Protein AF-A0A7W5UTX1-F1 (afdb_monomer)

Structure (mmCIF, N/CA/C/O backbone):
data_AF-A0A7W5UTX1-F1
#
_entry.id   AF-A0A7W5UTX1-F1
#
loop_
_atom_site.group_PDB
_atom_site.id
_atom_site.type_symbol
_atom_site.label_atom_id
_atom_site.label_alt_id
_atom_site.label_comp_id
_atom_site.label_asym_id
_atom_site.label_entity_id
_atom_site.label_seq_id
_atom_site.pdbx_PDB_ins_code
_atom_site.Cartn_x
_atom_site.Cartn_y
_atom_site.Cartn_z
_atom_site.occupancy
_atom_site.B_iso_or_equiv
_atom_site.auth_seq_id
_atom_site.auth_comp_id
_atom_site.auth_asym_id
_atom_site.auth_atom_id
_atom_site.pdbx_PDB_model_num
ATOM 1 N N . MET A 1 1 ? 2.702 4.020 -30.287 1.00 58.25 1 MET A N 1
ATOM 2 C CA . MET A 1 1 ? 1.931 4.798 -29.283 1.00 58.25 1 MET A CA 1
ATOM 3 C C . MET A 1 1 ? 1.007 3.926 -28.423 1.00 58.25 1 MET A C 1
ATOM 5 O O . MET A 1 1 ? 0.928 4.160 -27.228 1.00 58.25 1 MET A O 1
ATOM 9 N N . GLN A 1 2 ? 0.358 2.896 -28.980 1.00 60.91 2 GLN A N 1
ATOM 10 C CA . GLN A 1 2 ? -0.616 2.057 -28.258 1.00 60.91 2 GLN A CA 1
ATOM 11 C C . GLN A 1 2 ? -0.002 1.147 -27.165 1.00 60.91 2 GLN A C 1
ATOM 13 O O . GLN A 1 2 ? -0.587 1.002 -26.098 1.00 60.91 2 GLN A O 1
ATOM 18 N N . GLN A 1 3 ? 1.208 0.613 -27.379 1.00 59.41 3 GLN A N 1
ATOM 19 C CA . GLN A 1 3 ? 1.878 -0.294 -26.427 1.00 59.41 3 GLN A CA 1
ATOM 20 C C . GLN A 1 3 ? 2.284 0.379 -25.104 1.00 59.41 3 GLN A C 1
ATOM 22 O O . GLN A 1 3 ? 2.140 -0.215 -24.042 1.00 59.41 3 GLN A O 1
ATOM 27 N N . ALA A 1 4 ? 2.734 1.637 -25.150 1.00 58.84 4 ALA A N 1
ATOM 28 C CA . ALA A 1 4 ? 3.129 2.375 -23.948 1.00 58.84 4 ALA A CA 1
ATOM 29 C C . ALA A 1 4 ? 1.930 2.677 -23.031 1.00 58.84 4 ALA A C 1
ATOM 31 O O . ALA A 1 4 ? 2.053 2.627 -21.812 1.00 58.84 4 ALA A O 1
ATOM 32 N N . LEU A 1 5 ? 0.757 2.956 -23.611 1.00 69.56 5 LEU A N 1
ATOM 33 C CA . LEU A 1 5 ? -0.466 3.201 -22.846 1.00 69.56 5 LEU A CA 1
ATOM 34 C C . LEU A 1 5 ? -0.979 1.921 -22.172 1.00 69.56 5 LEU A C 1
ATOM 36 O O . LEU A 1 5 ? -1.390 1.961 -21.016 1.00 69.56 5 LEU A O 1
ATOM 40 N N . GLN A 1 6 ? -0.923 0.792 -22.879 1.00 67.75 6 GLN A N 1
ATOM 41 C CA . GLN A 1 6 ? -1.359 -0.500 -22.351 1.00 67.75 6 GLN A CA 1
ATOM 42 C C . GLN A 1 6 ? -0.503 -0.940 -21.155 1.00 67.75 6 GLN A C 1
ATOM 44 O O . GLN A 1 6 ? -1.047 -1.243 -20.097 1.00 67.75 6 GLN A O 1
ATOM 49 N N . ALA A 1 7 ? 0.820 -0.810 -21.276 1.00 68.00 7 ALA A N 1
ATOM 50 C CA . ALA A 1 7 ? 1.771 -1.062 -20.197 1.00 68.00 7 ALA A CA 1
ATOM 51 C C . ALA A 1 7 ? 1.503 -0.226 -18.929 1.00 68.00 7 ALA A C 1
ATOM 53 O O . ALA A 1 7 ? 1.656 -0.712 -17.809 1.00 68.00 7 ALA A O 1
ATOM 54 N N . VAL A 1 8 ? 1.095 1.039 -19.088 1.00 69.81 8 VAL A N 1
ATOM 55 C CA . VAL A 1 8 ? 0.753 1.921 -17.958 1.00 69.81 8 VAL A CA 1
ATOM 56 C C . VAL A 1 8 ? -0.550 1.490 -17.278 1.00 69.81 8 VAL A C 1
ATOM 58 O O . VAL A 1 8 ? -0.637 1.531 -16.049 1.00 69.81 8 VAL A O 1
ATOM 61 N N . LEU A 1 9 ? -1.556 1.075 -18.052 1.00 74.19 9 LEU A N 1
ATOM 62 C CA . LEU A 1 9 ? -2.841 0.615 -17.518 1.00 74.19 9 LEU A CA 1
ATOM 63 C C . LEU A 1 9 ? -2.692 -0.695 -16.738 1.00 74.19 9 LEU A C 1
ATOM 65 O O . LEU A 1 9 ? -3.137 -0.766 -15.596 1.00 74.19 9 LEU A O 1
ATOM 69 N N . GLU A 1 10 ? -1.983 -1.680 -17.293 1.00 78.00 10 GLU A N 1
ATOM 70 C CA . GLU A 1 10 ? -1.730 -2.966 -16.626 1.00 78.00 10 GLU A CA 1
ATOM 71 C C . GLU A 1 10 ? -1.016 -2.781 -15.277 1.00 78.00 10 GLU A C 1
ATOM 73 O O . GLU A 1 10 ? -1.345 -3.435 -14.286 1.00 78.00 10 GLU A O 1
ATOM 78 N N . ARG A 1 11 ? -0.088 -1.819 -15.207 1.00 73.31 11 ARG A N 1
ATOM 79 C CA . ARG A 1 11 ? 0.644 -1.483 -13.980 1.00 73.31 11 ARG A CA 1
ATOM 80 C C . ARG A 1 11 ? -0.257 -0.876 -12.907 1.00 73.31 11 ARG A C 1
ATOM 82 O O . ARG A 1 11 ? -0.151 -1.239 -11.735 1.00 73.31 11 ARG A O 1
ATOM 89 N N . ARG A 1 12 ? -1.161 0.028 -13.300 1.00 74.75 12 ARG A N 1
ATOM 90 C CA . ARG A 1 12 ? -2.161 0.596 -12.385 1.00 74.75 12 ARG A CA 1
ATOM 91 C C . ARG A 1 12 ? -3.131 -0.466 -11.888 1.00 74.75 12 ARG A C 1
ATOM 93 O O . ARG A 1 12 ? -3.437 -0.470 -10.700 1.00 74.75 12 ARG A O 1
ATOM 100 N N . ASP A 1 13 ? -3.557 -1.379 -12.753 1.00 82.94 13 ASP A N 1
ATOM 101 C CA . ASP A 1 13 ? -4.436 -2.483 -12.368 1.00 82.94 13 ASP A CA 1
ATOM 102 C C . ASP A 1 13 ? -3.751 -3.440 -11.389 1.00 82.94 13 ASP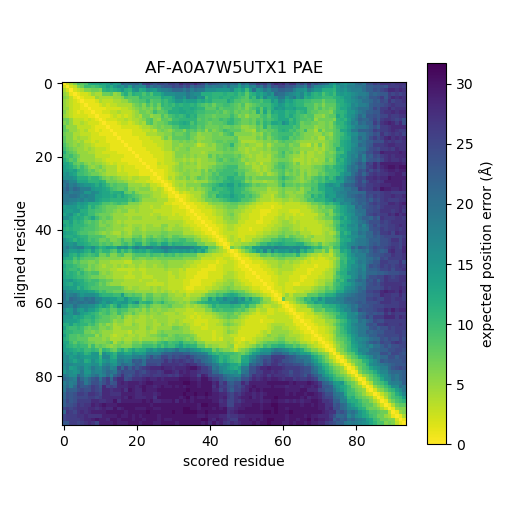 A C 1
ATOM 104 O O . ASP A 1 13 ? -4.372 -3.927 -10.445 1.00 82.94 13 ASP A O 1
ATOM 108 N N . GLU A 1 14 ? -2.459 -3.709 -11.561 1.00 79.81 14 GLU A N 1
ATOM 109 C CA . GLU A 1 14 ? -1.697 -4.544 -10.633 1.00 79.81 14 GLU A CA 1
ATOM 110 C C . GLU A 1 14 ? -1.470 -3.865 -9.274 1.00 79.81 14 GLU A C 1
ATOM 112 O O . GLU A 1 14 ? -1.720 -4.483 -8.236 1.00 79.81 14 GLU A O 1
ATOM 117 N N . GLN A 1 15 ? -1.112 -2.576 -9.257 1.00 76.94 15 GLN A N 1
ATOM 118 C CA . GLN A 1 15 ? -1.039 -1.784 -8.022 1.00 76.94 15 GLN A CA 1
ATOM 119 C C . GLN A 1 15 ? -2.392 -1.722 -7.305 1.00 76.94 15 GLN A C 1
ATOM 121 O O . GLN A 1 15 ? -2.462 -1.905 -6.088 1.00 76.94 15 GLN A O 1
ATOM 126 N N . HIS A 1 16 ? -3.472 -1.502 -8.057 1.00 78.31 16 HIS A N 1
ATOM 127 C CA . HIS A 1 16 ? -4.827 -1.460 -7.525 1.00 78.31 16 HIS A CA 1
ATOM 128 C C . HIS A 1 16 ? -5.225 -2.805 -6.906 1.00 78.31 16 HIS A C 1
ATOM 130 O O . HIS A 1 16 ? -5.653 -2.841 -5.754 1.00 78.31 16 HIS A O 1
ATOM 136 N N . ARG A 1 17 ? -5.006 -3.923 -7.614 1.00 82.44 17 ARG A N 1
ATOM 137 C CA . ARG A 1 17 ? -5.279 -5.272 -7.091 1.00 82.44 17 ARG A CA 1
ATOM 138 C C . ARG A 1 17 ? -4.475 -5.579 -5.830 1.00 82.44 17 ARG A C 1
ATOM 140 O O . ARG A 1 17 ? -5.039 -6.118 -4.881 1.00 82.44 17 ARG A O 1
ATOM 147 N N . HIS A 1 18 ? -3.193 -5.215 -5.791 1.00 80.88 18 HIS A N 1
ATOM 148 C CA . HIS A 1 18 ? -2.365 -5.412 -4.601 1.00 80.88 18 HIS A CA 1
ATOM 149 C C . HIS A 1 18 ? -2.897 -4.615 -3.405 1.00 80.88 18 HIS A C 1
ATOM 151 O O . HIS A 1 18 ? -3.018 -5.157 -2.307 1.00 80.88 18 HIS A O 1
ATOM 157 N N . ALA A 1 19 ? -3.269 -3.350 -3.616 1.00 76.06 19 ALA A N 1
ATOM 158 C CA . ALA A 1 19 ? -3.831 -2.522 -2.558 1.00 76.06 19 ALA A CA 1
ATOM 159 C C . ALA A 1 19 ? -5.141 -3.106 -2.011 1.00 76.06 19 ALA A C 1
ATOM 161 O O . ALA A 1 19 ? -5.291 -3.217 -0.797 1.00 76.06 19 ALA A O 1
ATOM 162 N N . VAL A 1 20 ? -6.043 -3.544 -2.895 1.00 81.12 20 VAL A N 1
ATOM 163 C CA . VAL A 1 20 ? -7.316 -4.173 -2.512 1.00 81.12 20 VAL A CA 1
ATOM 164 C C . VAL A 1 20 ? -7.085 -5.429 -1.671 1.00 81.12 20 VAL A C 1
ATOM 166 O O . VAL A 1 20 ? -7.667 -5.545 -0.601 1.00 81.12 20 VAL A O 1
ATOM 169 N N . GLN A 1 21 ? -6.180 -6.326 -2.073 1.00 81.12 21 GLN A N 1
ATOM 170 C CA . GLN A 1 21 ? -5.904 -7.554 -1.314 1.00 81.12 21 GLN A CA 1
ATOM 171 C C . GLN A 1 21 ? -5.390 -7.282 0.103 1.00 81.12 21 GLN A C 1
ATOM 173 O O . GLN A 1 21 ? -5.810 -7.928 1.062 1.00 81.12 21 GLN A O 1
ATOM 178 N N . VAL A 1 22 ? -4.463 -6.332 0.245 1.00 80.06 22 VAL A N 1
ATOM 179 C CA . VAL A 1 22 ? -3.891 -5.981 1.550 1.00 80.06 22 VAL A CA 1
ATOM 180 C C . VAL A 1 22 ? -4.956 -5.327 2.434 1.00 80.06 22 VAL A C 1
ATOM 182 O O . VAL A 1 22 ? -5.048 -5.648 3.620 1.00 80.06 22 VAL A O 1
ATOM 185 N N . ILE A 1 23 ? -5.788 -4.459 1.854 1.00 78.06 23 ILE A N 1
ATOM 186 C CA . ILE A 1 23 ? -6.935 -3.848 2.529 1.00 78.06 23 ILE A CA 1
ATOM 187 C C . ILE A 1 23 ? -7.906 -4.939 2.991 1.00 78.06 23 ILE A C 1
ATOM 189 O O . ILE A 1 23 ? -8.186 -5.004 4.183 1.00 78.06 23 ILE A O 1
ATOM 193 N N . ASP A 1 24 ? -8.339 -5.848 2.120 1.00 82.06 24 ASP A N 1
ATOM 194 C CA . ASP A 1 24 ? -9.280 -6.921 2.466 1.00 82.06 24 ASP A CA 1
ATOM 195 C C . ASP A 1 24 ? -8.771 -7.794 3.621 1.00 82.06 24 ASP A C 1
ATOM 197 O O . ASP A 1 24 ? -9.516 -8.082 4.558 1.00 82.06 24 ASP A O 1
ATOM 201 N N . ILE A 1 25 ? -7.486 -8.169 3.615 1.00 79.44 25 ILE A N 1
ATOM 202 C CA . ILE A 1 25 ? -6.878 -8.963 4.696 1.00 79.44 25 ILE A CA 1
ATOM 203 C C . ILE A 1 25 ? -6.905 -8.207 6.030 1.00 79.44 25 ILE A C 1
ATOM 205 O O . ILE A 1 25 ? -7.159 -8.811 7.078 1.00 79.44 25 ILE A O 1
ATOM 209 N N . VAL A 1 26 ? -6.631 -6.899 6.016 1.00 74.31 26 VAL A N 1
ATOM 210 C CA . VAL A 1 26 ? -6.648 -6.089 7.239 1.00 74.3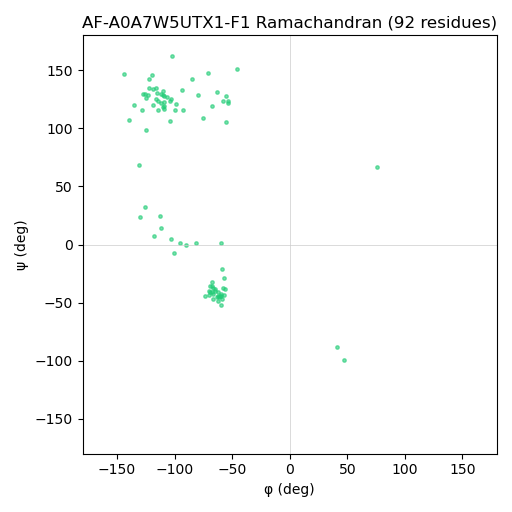1 26 VAL A CA 1
ATOM 211 C C . VAL A 1 26 ? -8.081 -5.844 7.712 1.00 74.31 26 VAL A C 1
ATOM 213 O O . VAL A 1 26 ? -8.370 -6.037 8.895 1.00 74.31 26 VAL A O 1
ATOM 216 N N . PHE A 1 27 ? -8.998 -5.505 6.806 1.00 73.44 27 PHE A N 1
ATOM 217 C CA . PHE A 1 27 ? -10.405 -5.253 7.117 1.00 73.44 27 PHE A CA 1
ATOM 218 C C . PHE A 1 27 ? -11.153 -6.510 7.569 1.00 73.44 27 PHE A C 1
ATOM 220 O O . PHE A 1 27 ? -11.980 -6.415 8.472 1.00 73.44 27 PHE A O 1
ATOM 227 N N . ALA A 1 28 ? -10.806 -7.700 7.068 1.00 79.75 28 ALA A N 1
ATOM 228 C CA . ALA A 1 28 ? -11.362 -8.967 7.555 1.00 79.75 28 ALA A CA 1
ATOM 229 C C . ALA A 1 28 ? -11.097 -9.209 9.055 1.00 79.75 28 ALA A C 1
ATOM 231 O O . ALA A 1 28 ? -11.806 -9.980 9.700 1.00 79.75 28 ALA A O 1
ATOM 232 N N . LYS A 1 29 ? -10.083 -8.547 9.627 1.00 76.88 29 LYS A N 1
ATOM 233 C CA . LYS A 1 29 ? -9.741 -8.602 11.057 1.00 76.88 29 LYS A CA 1
ATOM 234 C C . LYS A 1 29 ? -10.183 -7.355 11.831 1.00 76.88 29 LYS A C 1
ATOM 236 O O . LYS A 1 29 ? -9.851 -7.231 13.015 1.00 76.88 29 LYS A O 1
ATOM 241 N N . CYS A 1 30 ? -10.887 -6.422 11.191 1.00 82.19 30 CYS A N 1
ATOM 242 C CA . CYS A 1 30 ? -11.348 -5.191 11.823 1.00 82.19 30 CYS A CA 1
ATOM 243 C C . CYS A 1 30 ? -12.678 -5.392 12.551 1.00 82.19 30 CYS A C 1
ATOM 245 O O . CYS A 1 30 ? -13.566 -6.125 12.118 1.00 82.19 30 CYS A O 1
ATOM 247 N N . ARG A 1 31 ? -12.797 -4.730 13.695 1.00 82.31 31 ARG A N 1
ATOM 248 C CA . ARG A 1 31 ? -14.001 -4.620 14.513 1.00 82.31 31 ARG A CA 1
ATOM 249 C C . ARG A 1 31 ? -14.645 -3.249 14.277 1.00 82.31 31 ARG A C 1
ATOM 251 O O . ARG A 1 31 ? -13.960 -2.339 13.819 1.00 82.31 31 ARG A O 1
ATOM 258 N N . PRO A 1 32 ? -15.927 -3.067 14.634 1.00 80.69 32 PRO A N 1
ATOM 259 C CA . PRO A 1 32 ? -16.638 -1.802 14.423 1.00 80.69 32 PRO A CA 1
ATOM 260 C C . PRO A 1 32 ? -15.980 -0.579 15.082 1.00 80.69 32 PRO A C 1
ATOM 262 O O . PRO A 1 32 ? -16.116 0.526 14.573 1.00 80.69 32 PRO A O 1
ATOM 265 N N . ASP A 1 33 ? -15.257 -0.781 16.189 1.00 85.56 33 ASP A N 1
ATOM 266 C CA . ASP A 1 33 ? -14.583 0.290 16.940 1.00 85.56 33 ASP A CA 1
ATOM 267 C C . ASP A 1 33 ? -13.144 0.570 16.467 1.00 85.56 33 ASP A C 1
ATOM 269 O O . ASP A 1 33 ? -12.450 1.405 17.050 1.00 85.56 33 ASP A O 1
ATOM 273 N N . ASP A 1 34 ? -12.654 -0.165 15.465 1.00 87.12 34 ASP A N 1
ATOM 274 C CA . ASP A 1 34 ? -11.292 0.001 14.972 1.00 87.12 34 ASP A CA 1
ATOM 275 C C . ASP A 1 34 ? -11.209 1.213 14.039 1.00 87.12 34 ASP A C 1
ATOM 277 O O . ASP A 1 34 ? -11.948 1.327 13.061 1.00 87.12 34 ASP A O 1
ATOM 281 N N . VAL A 1 35 ? -10.252 2.104 14.300 1.00 86.44 35 VAL A N 1
ATOM 282 C CA . VAL A 1 35 ? -9.904 3.183 13.371 1.00 86.44 35 VAL A CA 1
ATOM 283 C C . VAL A 1 35 ? -8.778 2.688 12.478 1.00 86.44 35 VAL A C 1
ATOM 285 O O . VAL A 1 35 ? -7.675 2.418 12.957 1.00 86.44 35 VAL A O 1
ATOM 288 N N . VAL A 1 36 ? -9.054 2.571 11.181 1.00 85.69 36 VAL A N 1
ATOM 289 C CA . VAL A 1 36 ? -8.092 2.097 10.182 1.00 85.69 36 VAL A CA 1
ATOM 290 C C . VAL A 1 36 ? -7.665 3.257 9.293 1.00 85.69 36 VAL A C 1
ATOM 292 O O . VAL A 1 36 ? -8.481 3.840 8.582 1.00 85.69 36 VAL A O 1
ATOM 295 N N . THR A 1 37 ? -6.372 3.564 9.300 1.00 85.94 37 THR A N 1
ATOM 296 C CA . THR A 1 37 ? -5.751 4.541 8.404 1.00 85.94 37 THR A CA 1
ATOM 297 C C . THR A 1 37 ? -4.879 3.807 7.398 1.00 85.94 37 THR A C 1
ATOM 299 O O . THR A 1 37 ? -4.019 3.018 7.783 1.00 85.94 37 THR A O 1
ATOM 302 N N . CYS A 1 38 ? -5.079 4.084 6.112 1.00 84.25 38 CYS A N 1
ATOM 303 C CA . CYS A 1 38 ? -4.254 3.544 5.034 1.00 84.25 38 CYS A CA 1
ATOM 304 C C . CYS A 1 38 ? -3.449 4.679 4.399 1.00 84.25 38 CYS A C 1
ATOM 306 O O . CYS A 1 38 ? -4.013 5.699 4.012 1.00 84.25 38 CYS A O 1
ATOM 308 N N . GLU A 1 39 ? -2.142 4.488 4.272 1.00 86.06 39 GLU A N 1
ATOM 309 C CA . GLU A 1 39 ? -1.228 5.407 3.605 1.00 86.06 39 GLU A CA 1
ATOM 310 C C . GLU A 1 39 ? -0.498 4.659 2.491 1.00 86.06 39 GLU A C 1
ATOM 312 O O . GLU A 1 39 ? 0.080 3.594 2.716 1.00 86.06 39 GLU A O 1
ATOM 317 N N . SER A 1 40 ? -0.517 5.219 1.284 1.00 83.38 40 SER A N 1
ATOM 318 C CA . SER A 1 40 ? 0.231 4.693 0.148 1.00 83.38 40 SER A CA 1
ATOM 319 C C . SER A 1 40 ? 1.287 5.700 -0.277 1.00 83.38 40 SER A C 1
ATOM 321 O O . SER A 1 40 ? 0.994 6.878 -0.466 1.00 83.38 40 SER A O 1
ATOM 323 N N . THR A 1 41 ? 2.518 5.226 -0.432 1.00 85.12 41 THR A N 1
ATOM 324 C CA . THR A 1 41 ? 3.635 6.004 -0.968 1.00 85.12 41 THR A CA 1
ATOM 325 C C . THR A 1 41 ? 4.204 5.296 -2.188 1.00 85.12 41 THR A C 1
ATOM 327 O O . THR A 1 41 ? 4.393 4.079 -2.190 1.00 85.12 41 THR A O 1
ATOM 330 N N . MET A 1 42 ? 4.462 6.067 -3.243 1.00 82.50 42 MET A N 1
ATOM 331 C CA . MET A 1 42 ? 5.057 5.580 -4.483 1.00 82.50 42 MET A CA 1
ATOM 332 C C . MET A 1 42 ? 6.428 6.222 -4.649 1.00 82.50 42 MET A C 1
ATOM 334 O O . MET A 1 42 ? 6.549 7.446 -4.630 1.00 82.50 42 MET A O 1
ATOM 338 N N . LEU A 1 43 ? 7.453 5.387 -4.791 1.00 84.25 43 LEU A N 1
ATOM 339 C CA . LEU A 1 43 ? 8.822 5.810 -5.034 1.00 84.25 43 LEU A CA 1
ATOM 340 C C . LEU A 1 43 ? 9.282 5.248 -6.379 1.00 84.25 43 LEU A C 1
ATOM 342 O O . LEU A 1 43 ? 9.333 4.032 -6.561 1.00 84.25 43 LEU A O 1
ATOM 346 N N . SER A 1 44 ? 9.642 6.129 -7.304 1.00 80.69 44 SER A N 1
ATOM 347 C CA . SER A 1 44 ? 10.266 5.756 -8.574 1.00 80.69 44 SER A CA 1
ATOM 348 C C . SER A 1 44 ? 11.777 5.948 -8.445 1.00 80.69 44 SER A C 1
ATOM 350 O O . SER A 1 44 ? 12.228 7.052 -8.145 1.00 80.69 44 SER A O 1
ATOM 352 N N . ALA A 1 45 ? 12.557 4.885 -8.642 1.00 77.38 45 ALA A N 1
ATOM 353 C CA . ALA A 1 45 ? 14.018 4.913 -8.585 1.00 77.38 45 ALA A CA 1
ATOM 354 C C . ALA A 1 45 ? 14.602 4.127 -9.766 1.00 77.38 45 ALA A C 1
ATOM 356 O O . ALA A 1 45 ? 14.333 2.934 -9.882 1.00 77.38 45 ALA A O 1
ATOM 357 N N . ASP A 1 46 ? 15.386 4.805 -10.612 1.00 71.81 46 ASP A N 1
ATOM 358 C CA . ASP A 1 46 ? 16.084 4.296 -11.808 1.00 71.81 46 ASP A CA 1
ATOM 359 C C . ASP A 1 46 ? 15.265 3.310 -12.663 1.00 71.81 46 ASP A C 1
ATOM 361 O O . ASP A 1 46 ? 14.552 3.721 -13.578 1.00 71.81 46 ASP A O 1
ATOM 365 N N . ASP A 1 47 ? 15.341 2.017 -12.336 1.00 74.50 47 ASP A N 1
ATOM 366 C CA . ASP A 1 47 ? 14.739 0.904 -13.073 1.00 74.50 47 ASP A CA 1
ATOM 367 C C . ASP A 1 47 ? 13.585 0.224 -12.316 1.00 74.50 47 ASP A C 1
ATOM 369 O O . ASP A 1 47 ? 13.190 -0.896 -12.652 1.00 74.50 47 ASP A O 1
ATOM 373 N N . ARG A 1 48 ? 13.050 0.836 -11.250 1.00 77.06 48 ARG A N 1
ATOM 374 C CA . ARG A 1 48 ? 11.971 0.269 -10.422 1.00 77.06 48 ARG A CA 1
ATOM 375 C C . ARG A 1 48 ? 10.994 1.328 -9.912 1.00 77.06 48 ARG A C 1
ATOM 377 O O . ARG A 1 48 ? 11.364 2.448 -9.583 1.00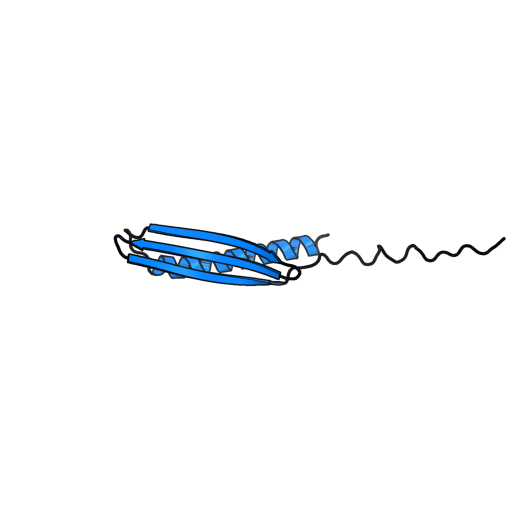 77.06 48 ARG A O 1
ATOM 384 N N . GLU A 1 49 ? 9.733 0.937 -9.783 1.00 82.06 49 GLU A N 1
ATOM 385 C CA . GLU A 1 49 ? 8.763 1.627 -8.932 1.00 82.06 49 GLU A CA 1
ATOM 386 C C . GLU A 1 49 ? 8.442 0.746 -7.739 1.00 82.06 49 GLU A C 1
ATOM 388 O O . GLU A 1 49 ? 8.097 -0.428 -7.886 1.00 82.06 49 GLU A O 1
ATOM 393 N N . VAL A 1 50 ? 8.548 1.330 -6.554 1.00 83.88 50 VAL A N 1
ATOM 394 C CA . VAL A 1 50 ? 8.187 0.701 -5.294 1.00 83.88 50 VAL A CA 1
ATOM 395 C C . VAL A 1 50 ? 6.932 1.386 -4.781 1.00 83.88 50 VAL A C 1
ATOM 397 O O . VAL A 1 50 ? 6.935 2.580 -4.487 1.00 83.88 50 VAL A O 1
ATOM 400 N N . THR A 1 51 ? 5.848 0.628 -4.673 1.00 84.81 51 THR A N 1
ATOM 401 C CA . THR A 1 51 ? 4.622 1.067 -4.007 1.00 84.81 51 THR A CA 1
ATOM 402 C C . THR A 1 51 ? 4.603 0.473 -2.611 1.00 84.81 51 THR A C 1
ATOM 404 O O . THR A 1 51 ? 4.551 -0.745 -2.452 1.00 84.81 51 THR A O 1
ATOM 407 N N . THR A 1 52 ? 4.653 1.328 -1.597 1.00 86.94 52 THR A N 1
ATOM 408 C CA . THR A 1 52 ? 4.533 0.924 -0.197 1.00 86.94 52 THR A CA 1
ATOM 409 C C . THR A 1 52 ? 3.136 1.265 0.293 1.00 86.94 52 THR A C 1
ATOM 411 O O . THR A 1 52 ? 2.706 2.414 0.207 1.00 86.94 52 THR A O 1
ATOM 414 N N . LEU A 1 53 ? 2.431 0.273 0.826 1.00 85.56 53 LEU A N 1
ATOM 415 C CA . LEU A 1 53 ? 1.149 0.450 1.494 1.00 85.56 53 LEU A CA 1
ATOM 416 C C . LEU A 1 53 ? 1.341 0.198 2.986 1.00 85.56 53 LEU A C 1
ATOM 418 O O . LEU A 1 53 ? 1.710 -0.901 3.398 1.00 85.56 53 LEU A O 1
ATOM 422 N N . THR A 1 54 ? 1.091 1.219 3.794 1.00 85.81 54 THR A N 1
ATOM 423 C CA . THR A 1 54 ? 1.068 1.124 5.252 1.00 85.81 54 THR A CA 1
ATOM 424 C C . THR A 1 54 ? -0.375 1.196 5.724 1.00 85.81 54 THR A C 1
ATOM 426 O O . THR A 1 54 ? -1.087 2.144 5.409 1.00 85.81 54 THR A O 1
ATOM 429 N N . ILE A 1 55 ? -0.798 0.222 6.520 1.00 86.19 55 ILE A N 1
ATOM 430 C CA . ILE A 1 55 ? -2.094 0.226 7.187 1.00 86.19 55 ILE A CA 1
ATOM 431 C C . ILE A 1 55 ? -1.858 0.272 8.691 1.00 86.19 55 ILE A C 1
ATOM 433 O O . ILE A 1 55 ? -1.136 -0.552 9.254 1.00 86.19 55 ILE A O 1
ATOM 437 N N . VAL A 1 56 ? -2.459 1.262 9.337 1.00 86.81 56 VAL A N 1
ATOM 438 C CA . VAL A 1 56 ? -2.418 1.464 10.781 1.00 86.81 56 VAL A CA 1
ATOM 439 C C . VAL A 1 56 ? -3.823 1.262 11.313 1.00 86.81 56 VAL A C 1
ATOM 441 O O . VAL A 1 56 ? -4.730 2.024 10.994 1.00 86.81 56 VAL A O 1
ATOM 444 N N . LYS A 1 57 ? -3.993 0.243 12.143 1.00 86.94 57 LYS A N 1
ATOM 445 C CA . LYS A 1 57 ? -5.220 -0.019 12.880 1.00 86.94 57 LYS A CA 1
ATOM 446 C C . LYS A 1 57 ? -5.007 0.404 14.328 1.00 86.94 57 LYS A C 1
ATOM 448 O O . LYS A 1 57 ? -4.083 -0.061 14.991 1.00 86.94 57 LYS A O 1
ATOM 453 N N . ARG A 1 58 ? -5.856 1.299 14.824 1.00 87.19 58 ARG A N 1
ATOM 454 C CA . ARG A 1 58 ? -5.827 1.776 16.208 1.00 87.19 58 ARG A CA 1
ATOM 455 C C . ARG A 1 58 ? -7.132 1.426 16.905 1.00 87.19 58 ARG A C 1
ATOM 457 O O . ARG A 1 58 ? -8.210 1.705 16.386 1.00 87.19 58 ARG A O 1
ATOM 464 N N . ARG A 1 59 ? -7.013 0.891 18.118 1.00 86.69 59 ARG A N 1
ATOM 465 C CA . ARG A 1 59 ? -8.138 0.547 18.982 1.00 86.69 59 ARG A CA 1
ATOM 466 C C . ARG A 1 59 ? -7.822 0.910 20.422 1.00 86.69 59 ARG A C 1
ATOM 468 O O . ARG A 1 59 ? -7.046 0.215 21.060 1.00 86.69 59 ARG A O 1
ATOM 475 N N . ALA A 1 60 ? -8.436 1.966 20.952 1.00 83.00 60 ALA A N 1
ATOM 476 C CA . ALA A 1 60 ? -8.167 2.460 22.307 1.00 83.00 60 ALA A CA 1
ATOM 477 C C . ALA A 1 60 ? -6.650 2.573 22.603 1.00 83.00 60 ALA A C 1
ATOM 479 O O . ALA A 1 60 ? -6.019 3.531 22.160 1.00 83.00 60 ALA A O 1
ATOM 480 N N . THR A 1 61 ? -6.066 1.594 23.304 1.00 79.44 61 THR A N 1
ATOM 481 C CA . THR A 1 61 ? -4.633 1.507 23.645 1.00 79.44 61 THR A CA 1
ATOM 482 C C . THR A 1 61 ? -3.815 0.560 22.756 1.00 79.44 61 THR A C 1
ATOM 484 O O . THR A 1 61 ? -2.595 0.515 22.883 1.00 79.44 61 THR A O 1
ATOM 487 N N . GLU A 1 62 ? -4.454 -0.207 21.875 1.00 78.44 62 GLU A N 1
ATOM 488 C CA . GLU A 1 62 ? -3.821 -1.155 20.955 1.00 78.44 62 GLU A CA 1
ATOM 489 C C . GLU A 1 62 ? -3.545 -0.484 19.598 1.00 78.44 62 GLU A C 1
ATOM 491 O O . GLU A 1 62 ? -4.402 0.199 19.025 1.00 78.44 62 GLU A O 1
ATOM 496 N N . LEU A 1 63 ? -2.328 -0.666 19.080 1.00 84.44 63 LEU A N 1
ATOM 497 C CA . LEU A 1 63 ? -1.895 -0.161 17.779 1.00 84.44 63 LEU A CA 1
ATOM 498 C C . LEU A 1 63 ? -1.282 -1.311 16.983 1.00 84.44 63 LEU A C 1
ATOM 500 O O . LEU A 1 63 ? -0.231 -1.832 17.347 1.00 84.44 63 LEU A O 1
ATOM 504 N N . GLU A 1 64 ? -1.918 -1.666 15.875 1.00 82.12 64 GLU A N 1
ATOM 505 C CA . GLU A 1 64 ? -1.419 -2.654 14.928 1.00 82.12 64 GLU A CA 1
ATOM 506 C C . GLU A 1 64 ? -0.997 -1.942 13.640 1.00 82.12 64 GLU A C 1
ATOM 508 O O . GLU A 1 64 ? -1.727 -1.109 13.101 1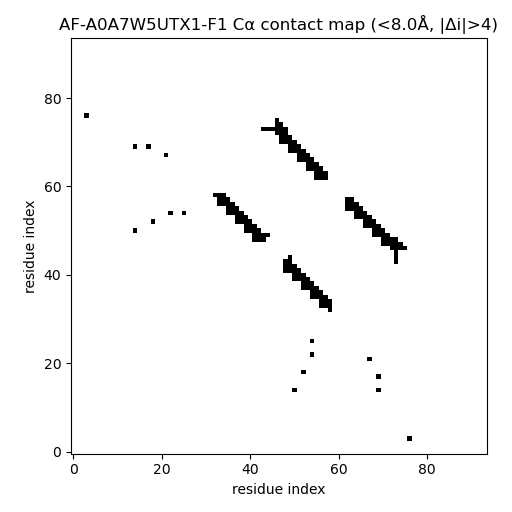.00 82.12 64 GLU A O 1
ATOM 513 N N . ARG A 1 65 ? 0.198 -2.255 13.133 1.00 85.75 65 ARG A N 1
ATOM 514 C CA . ARG A 1 65 ? 0.710 -1.705 11.874 1.00 85.75 65 ARG A CA 1
ATOM 515 C C . ARG A 1 65 ? 1.098 -2.841 10.942 1.00 85.75 65 ARG A C 1
ATOM 517 O O . ARG A 1 65 ? 1.914 -3.682 11.306 1.00 85.75 65 ARG A O 1
ATOM 524 N N . ALA A 1 66 ? 0.550 -2.824 9.735 1.00 83.62 66 ALA A N 1
ATOM 525 C CA . ALA A 1 66 ? 0.926 -3.712 8.647 1.00 83.62 66 ALA A CA 1
ATOM 526 C C . ALA A 1 66 ? 1.520 -2.884 7.505 1.00 83.62 66 ALA A C 1
ATOM 528 O O . ALA A 1 66 ? 0.969 -1.851 7.131 1.00 83.62 66 ALA A O 1
ATOM 529 N N . THR A 1 67 ? 2.637 -3.339 6.947 1.00 85.69 67 THR A N 1
ATOM 530 C CA . THR A 1 67 ? 3.267 -2.700 5.789 1.00 85.69 67 THR A CA 1
ATOM 531 C C . THR A 1 67 ? 3.453 -3.745 4.702 1.00 85.69 67 THR A C 1
ATOM 533 O O . THR A 1 67 ? 4.015 -4.807 4.965 1.00 85.69 67 THR A O 1
ATOM 536 N N . SER A 1 68 ? 3.004 -3.434 3.490 1.00 84.31 68 SER A N 1
ATOM 537 C CA . SER A 1 68 ? 3.232 -4.236 2.288 1.00 84.31 68 SER A CA 1
ATOM 538 C C . SER A 1 68 ? 3.994 -3.415 1.255 1.00 84.31 68 SER A C 1
ATOM 540 O O . SER A 1 68 ? 3.806 -2.201 1.159 1.00 84.31 68 SER A O 1
ATOM 542 N N . GLN A 1 69 ? 4.860 -4.070 0.486 1.00 86.56 69 GLN A N 1
ATOM 543 C CA . GLN A 1 69 ? 5.637 -3.441 -0.577 1.00 86.56 69 GLN A CA 1
ATOM 544 C C . GLN A 1 69 ? 5.448 -4.220 -1.874 1.00 86.56 69 GLN A C 1
ATOM 546 O O . GLN A 1 69 ? 5.646 -5.434 -1.909 1.00 86.56 69 GLN A O 1
ATOM 551 N N . LEU A 1 70 ? 5.112 -3.502 -2.942 1.00 83.12 70 LEU A N 1
ATOM 552 C CA . LEU A 1 70 ? 5.072 -4.014 -4.304 1.00 83.12 70 LEU A CA 1
ATOM 553 C C . LEU A 1 70 ? 6.182 -3.344 -5.110 1.00 83.12 70 LEU A C 1
ATOM 555 O O . LEU A 1 70 ? 6.214 -2.119 -5.229 1.00 83.12 70 LEU A O 1
ATOM 559 N N . VAL A 1 71 ? 7.083 -4.147 -5.668 1.00 83.50 71 VAL A N 1
ATOM 560 C CA . VAL A 1 71 ? 8.192 -3.676 -6.504 1.00 83.50 71 VAL A CA 1
ATOM 561 C C . VAL A 1 71 ? 7.913 -4.073 -7.944 1.00 83.50 71 VAL A C 1
ATOM 563 O O . VAL A 1 71 ? 7.758 -5.254 -8.240 1.00 83.50 71 VAL A O 1
ATOM 566 N N . MET A 1 72 ? 7.879 -3.094 -8.841 1.00 78.69 72 MET A N 1
ATOM 567 C CA . MET A 1 72 ? 7.662 -3.306 -10.270 1.00 78.69 72 MET A CA 1
ATOM 568 C C . MET A 1 72 ? 8.836 -2.732 -11.065 1.00 78.69 72 MET A C 1
ATOM 570 O O . MET A 1 72 ? 9.329 -1.663 -10.707 1.00 78.69 72 MET A O 1
ATOM 574 N N . PRO A 1 73 ? 9.279 -3.368 -12.158 1.00 73.50 73 PRO A N 1
ATOM 575 C CA . PRO A 1 73 ? 10.321 -2.806 -13.015 1.00 73.50 73 PRO A CA 1
ATOM 576 C C . PRO A 1 73 ? 9.843 -1.491 -13.648 1.00 73.50 73 PRO A C 1
ATOM 578 O O . PRO A 1 73 ? 8.732 -1.430 -14.173 1.00 73.50 73 PRO A O 1
ATOM 581 N N . ALA A 1 74 ? 10.656 -0.435 -13.590 1.00 67.81 74 ALA A N 1
ATOM 582 C CA . ALA A 1 74 ? 10.406 0.794 -14.327 1.00 67.81 74 ALA A CA 1
ATOM 583 C C . ALA A 1 74 ? 10.570 0.492 -15.810 1.00 67.81 74 ALA A C 1
ATOM 585 O O . ALA A 1 74 ? 11.631 0.075 -16.273 1.00 67.81 74 ALA A O 1
ATOM 586 N N . GLN A 1 75 ? 9.493 0.680 -16.563 1.00 63.03 75 GLN A N 1
ATOM 587 C CA . GLN A 1 75 ? 9.592 0.630 -18.006 1.00 63.03 75 GLN A CA 1
ATOM 588 C C . GLN A 1 75 ? 10.236 1.934 -18.463 1.00 63.03 75 GLN A C 1
ATOM 590 O O . GLN A 1 75 ? 9.605 2.992 -18.416 1.00 63.03 75 GLN A O 1
ATOM 595 N N . ARG A 1 76 ? 11.489 1.867 -18.930 1.00 58.50 76 ARG A N 1
ATOM 596 C CA . ARG A 1 76 ? 11.963 2.879 -19.875 1.00 58.50 76 ARG A CA 1
ATOM 597 C C . ARG A 1 76 ? 11.010 2.813 -21.065 1.00 58.50 76 ARG A C 1
ATOM 599 O O . ARG A 1 76 ? 10.870 1.724 -21.628 1.00 58.50 76 ARG A O 1
ATOM 606 N N . PRO A 1 77 ? 10.348 3.913 -21.463 1.00 53.62 77 PRO A N 1
ATOM 607 C CA . PRO A 1 77 ? 9.700 3.924 -22.760 1.00 53.62 77 PRO A CA 1
ATOM 608 C C . PRO A 1 77 ? 10.769 3.523 -23.774 1.00 53.62 77 PRO A C 1
ATOM 610 O O . PRO A 1 77 ? 11.838 4.138 -23.809 1.00 53.62 77 PRO A O 1
ATOM 613 N N . ALA A 1 78 ? 10.520 2.449 -24.526 1.00 52.28 78 ALA A N 1
ATOM 614 C CA . ALA A 1 78 ? 11.353 2.109 -25.663 1.00 52.28 78 ALA A CA 1
ATOM 615 C C . ALA A 1 78 ? 11.350 3.349 -26.558 1.00 52.28 78 ALA A C 1
ATOM 617 O O . ALA A 1 78 ? 10.322 3.699 -27.145 1.00 52.28 78 ALA A O 1
ATOM 618 N N . LEU A 1 79 ? 12.464 4.085 -26.558 1.00 54.16 79 LEU A N 1
ATOM 619 C CA . LEU A 1 79 ? 12.669 5.146 -27.525 1.00 54.16 79 LEU A CA 1
ATOM 620 C C . LEU A 1 79 ? 12.502 4.475 -28.890 1.00 54.16 79 LEU A C 1
ATOM 622 O O . LEU A 1 79 ? 13.119 3.429 -29.103 1.00 54.16 79 LEU A O 1
ATOM 626 N N . PRO A 1 80 ? 11.648 4.998 -29.784 1.00 52.28 80 PRO A N 1
ATOM 627 C CA . PRO A 1 80 ? 11.594 4.473 -31.135 1.00 52.28 80 PRO A CA 1
ATOM 628 C C . PRO A 1 80 ? 13.019 4.514 -31.698 1.00 52.28 80 PRO A C 1
ATOM 630 O O . PRO A 1 80 ? 13.655 5.570 -31.697 1.00 52.28 80 PRO A O 1
ATOM 633 N N . GLU A 1 81 ? 13.527 3.362 -32.143 1.00 55.31 81 GLU A N 1
ATOM 634 C CA . GLU A 1 81 ? 14.885 3.190 -32.688 1.00 55.31 81 GLU A CA 1
ATOM 635 C C . GLU A 1 81 ? 15.158 4.057 -33.938 1.00 55.31 81 GLU A C 1
ATOM 637 O O . GLU A 1 81 ? 16.259 4.058 -34.478 1.00 55.31 81 GLU A O 1
ATOM 642 N N . GLU A 1 82 ? 14.194 4.864 -34.382 1.00 50.56 82 GLU A N 1
ATOM 643 C CA . GLU A 1 82 ? 14.304 5.745 -35.544 1.00 50.56 82 GLU A CA 1
ATOM 644 C C . GLU A 1 82 ? 15.011 7.088 -35.281 1.00 50.56 82 GLU A C 1
ATOM 646 O O . GLU A 1 82 ? 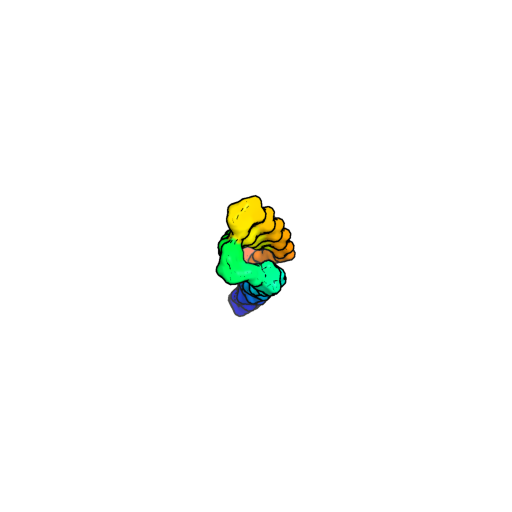15.149 7.887 -36.203 1.00 50.56 82 GLU A O 1
ATOM 651 N N . SER A 1 83 ? 15.506 7.371 -34.069 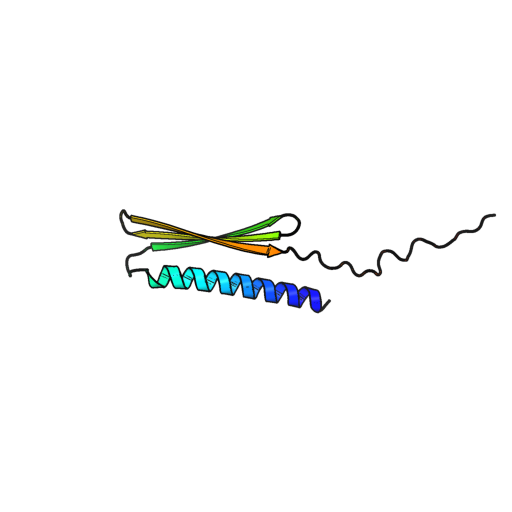1.00 53.97 83 SER A N 1
ATOM 652 C CA . SER A 1 83 ? 16.158 8.668 -33.793 1.00 53.97 83 SER A CA 1
ATOM 653 C C . SER A 1 83 ? 17.692 8.684 -33.921 1.00 53.97 83 SER A C 1
ATOM 655 O O . SER A 1 83 ? 18.295 9.734 -33.698 1.00 53.97 83 SER A O 1
ATOM 657 N N . LEU A 1 84 ? 18.346 7.572 -34.284 1.00 5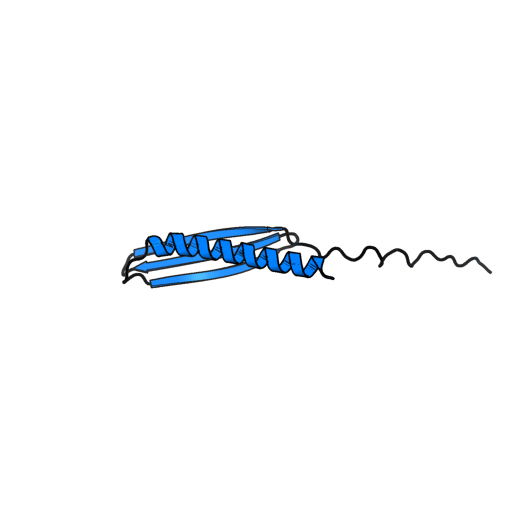1.62 84 LEU A N 1
ATOM 658 C CA . LEU A 1 84 ? 19.820 7.474 -34.349 1.00 51.62 84 LEU A CA 1
ATOM 659 C C . LEU A 1 84 ? 20.372 6.897 -35.668 1.00 51.62 84 LEU A C 1
ATOM 661 O O . LEU A 1 84 ? 21.506 6.433 -35.713 1.00 51.62 84 LEU A O 1
ATOM 665 N N . ALA A 1 85 ? 19.618 6.987 -36.767 1.00 52.50 85 ALA A N 1
ATOM 666 C CA . ALA A 1 85 ? 20.093 6.627 -38.112 1.00 52.50 85 ALA A CA 1
ATOM 667 C C . ALA A 1 85 ? 20.220 7.838 -39.066 1.00 52.50 85 ALA A C 1
ATOM 669 O O . ALA A 1 85 ? 20.157 7.681 -40.281 1.00 52.50 85 ALA A O 1
ATOM 670 N N . GLY A 1 86 ? 20.389 9.057 -38.532 1.00 51.88 86 GLY A N 1
ATOM 671 C CA . GLY A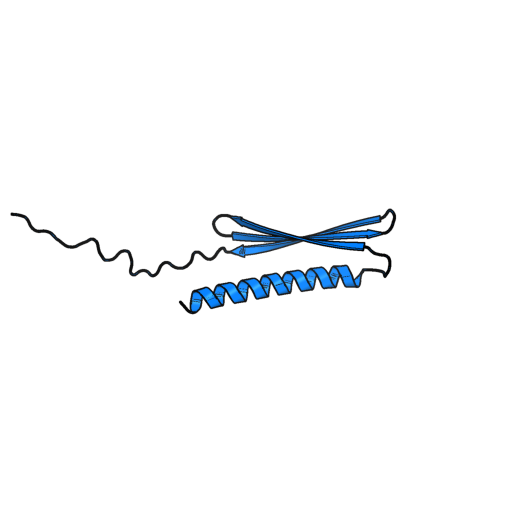 1 86 ? 20.355 10.304 -39.314 1.00 51.88 86 GLY A CA 1
ATOM 672 C C . GLY A 1 86 ? 21.633 11.153 -39.346 1.00 51.88 86 GLY A C 1
ATOM 673 O O . GLY A 1 86 ? 21.578 12.265 -39.856 1.00 51.88 86 GLY A O 1
ATOM 674 N N . ALA A 1 87 ? 22.769 10.690 -38.808 1.00 51.84 87 ALA A N 1
ATOM 675 C CA . ALA A 1 87 ? 24.003 11.495 -38.734 1.00 51.84 87 ALA A CA 1
ATOM 676 C C . ALA A 1 87 ? 25.240 10.815 -39.353 1.00 51.84 87 ALA A C 1
ATOM 678 O O . ALA A 1 87 ? 26.361 11.038 -38.903 1.00 51.84 87 ALA A O 1
ATOM 679 N N . VAL A 1 88 ? 25.058 10.000 -40.399 1.00 56.97 88 VAL A N 1
ATOM 680 C CA . VAL A 1 88 ? 26.169 9.538 -41.253 1.00 56.97 88 VAL A CA 1
ATOM 681 C C . VAL A 1 88 ? 25.811 9.744 -42.728 1.00 56.97 88 VAL A C 1
ATOM 683 O O . VAL A 1 88 ? 25.592 8.809 -43.487 1.00 56.97 88 VAL A O 1
ATOM 686 N N . LEU A 1 89 ? 25.734 11.008 -43.134 1.00 51.25 89 LEU A N 1
ATOM 687 C CA . LEU A 1 89 ? 25.937 11.451 -44.515 1.00 51.25 89 LEU A CA 1
ATOM 688 C C . LEU A 1 89 ? 27.037 12.512 -44.381 1.00 51.25 89 LEU A C 1
ATOM 690 O O . LEU A 1 89 ? 26.811 13.575 -43.824 1.00 51.25 89 LEU A O 1
ATOM 694 N N . GLY A 1 90 ? 28.303 12.192 -44.630 1.00 52.50 90 GLY A N 1
ATOM 695 C CA . GLY A 1 90 ? 28.763 11.948 -45.987 1.00 52.50 90 GLY A CA 1
ATOM 696 C C . GLY A 1 90 ? 28.918 13.288 -46.703 1.00 52.50 90 GLY A C 1
ATOM 697 O O . GLY A 1 90 ? 28.173 13.563 -47.634 1.00 52.50 90 GLY A O 1
ATOM 698 N N . SER A 1 91 ? 29.867 14.118 -46.266 1.00 54.69 91 SER A N 1
ATOM 699 C CA . SER A 1 91 ? 30.345 15.242 -47.074 1.00 54.69 91 SER A CA 1
ATOM 700 C C . SER A 1 91 ? 31.713 14.860 -47.639 1.00 54.69 91 SER A C 1
ATOM 702 O O . SER A 1 91 ? 32.675 14.808 -46.869 1.00 54.69 91 SER A O 1
ATOM 704 N N . PRO A 1 92 ? 31.833 14.536 -48.940 1.00 53.41 92 PRO A N 1
ATOM 705 C CA . PRO A 1 92 ? 33.133 14.478 -49.586 1.00 53.41 92 PRO A CA 1
ATOM 706 C C . PRO A 1 92 ? 33.693 15.901 -49.742 1.00 53.41 92 PRO A C 1
ATOM 708 O O . PRO A 1 92 ? 32.940 16.865 -49.892 1.00 53.41 92 PRO A O 1
ATOM 711 N N . LEU A 1 93 ? 35.022 15.993 -49.665 1.00 44.03 93 LEU A N 1
ATOM 712 C CA . LEU A 1 93 ? 35.832 17.198 -49.857 1.00 44.03 93 LEU A CA 1
ATOM 713 C C . LEU A 1 93 ? 35.427 18.026 -51.090 1.00 44.03 93 LEU A C 1
ATOM 715 O O . LEU A 1 93 ? 35.046 17.466 -52.121 1.00 44.03 93 LEU A O 1
ATOM 719 N N . PRO A 1 94 ? 35.661 19.341 -51.022 1.00 54.88 94 PRO A N 1
ATOM 720 C CA . PRO A 1 94 ? 36.532 20.012 -51.987 1.00 54.88 94 PRO A CA 1
ATOM 721 C C . PRO A 1 94 ? 37.928 20.300 -51.417 1.00 54.88 94 PRO A C 1
ATOM 723 O O . PRO A 1 94 ? 38.036 20.614 -50.209 1.00 54.88 94 PRO A O 1
#

Radius of gyration: 22.96 Å; Cα contacts (8 Å, |Δi|>4): 92; chains: 1; bounding box: 53×29×76 Å

Organism: NCBI:txid65515

Solvent-accessible surface area (backbone atoms only — not comparable to full-atom values): 5909 Å² total; per-residue (Å²): 118,69,66,66,55,51,57,53,50,55,51,50,51,50,53,49,51,52,51,49,53,56,47,50,63,52,55,75,72,56,56,96,79,49,48,75,49,78,48,78,49,79,46,78,51,99,60,29,33,38,40,38,40,38,39,39,39,38,40,98,91,48,77,49,76,49,76,50,76,48,80,42,75,41,75,72,77,79,70,71,83,82,81,78,80,80,86,86,78,86,78,80,83,134

Foldseek 3Di:
DVVVVVVVVVVVVVVVVVVVVVVCVVVVPDDPQKDKDWDWDWDDDDFKIKIKIWIWIDHDPDIDIDIDIDIDTDDDPPDPPPPPPPPDDDDDDD

Sequence (94 aa):
MQQALQAVLERRDEQHRHAVQVIDIVFAKCRPDDVVTCESTMLSADDREVTTLTIVKRRATELERATSQLVM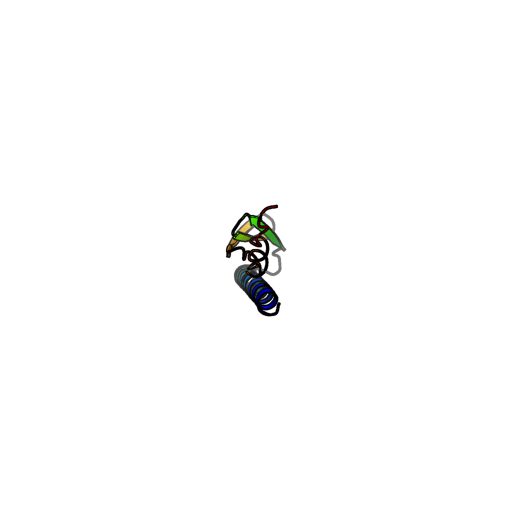PAQRPALPEESLAGAVLGSPLP

Secondary structure (DSSP, 8-state):
-HHHHHHHHHHHHHHHHHHHHHHHHHHTT--TT-EEEEEEEEEEETTEEEEEEEEEEEETTEEEEEEEEEEEE-------GGGSSSS-------

Mean predicted aligned error: 12.56 Å

pLDDT: mean 73.95, std 12.45, range [44.03, 87.19]

Nearest PDB structures (foldseek):
  5bsz-assembly1_A  TM=7.949E-01  e=1.990E-01  Streptoalloteichus sp. ATCC 53650
  6uk5-assembly1_B  TM=7.478E-01  e=5.715E-01  Micromonospora echinospora
  5exc-assembly1_C  TM=4.145E-01  e=3.073E-01  Dendronephthya sp. SSAL-2002
  6gp1-assembly1_A  TM=4.275E-01  e=6.884E-01  Lobophyllia hemprichii
  6lof-assembly1_D  TM=3.907E-01  e=9.389E-01  Zoanthus sp.